Protein AF-A0A0K8QA21-F1 (afdb_monomer)

Foldseek 3Di:
DDDPVQLVQLLVVQVVVVDFAALVRSVVRTPDDSVVSVVSQVVCVVVPQWHADVHHIHGPPDDDDDPPVVVVVVVVVVVVVVVLVVCLVVDLAQSQLSVCVVVVNPPRDRPCDDCNNVDHPDD

Radius of gyration: 23.22 Å; Cα contacts (8 Å, |Δi|>4): 128; chains: 1; bounding box: 52×28×56 Å

Sequence (123 aa):
MPSEEKAAGVLTALAEAGSAVSTVALEARVDLRRTPLELLLKVLSVDGAVERVGGGWRSTGRPWTYDAERYTRIAEARVDEQDSMVVYQDTAGCRMEYITSVLDDETAHACGRCDNCAGRWFP

Solvent-accessible surface area (backbone atoms only — not comparable to full-atom values): 7182 Å² total; per-residue (Å²): 129,84,51,62,69,56,51,50,45,51,53,48,55,29,54,73,59,76,45,59,42,32,68,74,64,45,41,80,73,37,100,41,58,67,70,64,42,56,52,49,53,49,51,38,34,76,74,48,29,26,43,82,51,90,66,28,36,28,53,62,79,46,88,78,78,77,62,57,68,62,53,48,53,55,52,48,52,54,49,54,54,53,50,49,51,52,51,54,70,70,49,79,55,41,58,58,20,50,54,35,42,78,68,70,37,92,79,51,49,78,69,68,66,43,62,66,54,61,38,80,92,66,136

Mean predicted aligned error: 5.55 Å

Structure (mmCIF, N/CA/C/O backbone):
data_AF-A0A0K8QA21-F1
#
_entry.id   AF-A0A0K8QA21-F1
#
loop_
_atom_site.group_PDB
_atom_site.id
_atom_site.type_symbol
_atom_site.label_atom_id
_atom_site.label_alt_id
_atom_site.label_comp_id
_atom_site.label_asym_id
_atom_site.label_entity_id
_atom_site.label_seq_id
_atom_site.pdbx_PDB_ins_code
_atom_site.Cartn_x
_atom_site.Cartn_y
_atom_site.Cartn_z
_atom_site.occupancy
_atom_site.B_iso_or_equiv
_atom_site.auth_seq_id
_atom_site.auth_comp_id
_atom_site.auth_asym_id
_atom_site.auth_atom_id
_atom_site.pdbx_PDB_model_num
ATOM 1 N N . MET A 1 1 ? -2.053 -5.920 1.290 1.00 68.00 1 MET A N 1
ATOM 2 C CA . MET A 1 1 ? -2.916 -5.288 2.312 1.00 68.00 1 MET A CA 1
ATOM 3 C C . MET A 1 1 ? -3.678 -6.383 3.046 1.00 68.00 1 MET A C 1
ATOM 5 O O . MET A 1 1 ? -3.807 -7.455 2.462 1.00 68.00 1 MET A O 1
ATOM 9 N N . PRO A 1 2 ? -4.110 -6.188 4.305 1.00 78.56 2 PRO A N 1
ATOM 10 C CA . PRO A 1 2 ? -4.992 -7.140 4.984 1.00 78.56 2 PRO A CA 1
ATOM 11 C C . PRO A 1 2 ? -6.264 -7.366 4.154 1.00 78.56 2 PRO A C 1
ATOM 13 O O . PRO A 1 2 ? -6.745 -6.429 3.513 1.00 78.56 2 PRO A O 1
ATOM 16 N N . SER A 1 3 ? -6.777 -8.595 4.133 1.00 88.25 3 SER A N 1
ATOM 17 C CA . SER A 1 3 ? -8.058 -8.896 3.487 1.00 88.25 3 SER A CA 1
ATOM 18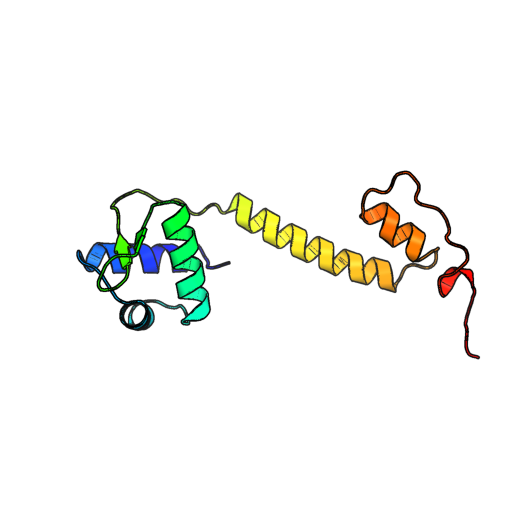 C C . SER A 1 3 ? -9.218 -8.263 4.256 1.00 88.25 3 SER A C 1
ATOM 20 O O . SER A 1 3 ? -9.083 -7.943 5.442 1.00 88.25 3 SER A O 1
ATOM 22 N N . GLU A 1 4 ? -10.364 -8.123 3.591 1.00 92.69 4 GLU A N 1
ATOM 23 C CA . GLU A 1 4 ? -11.613 -7.670 4.210 1.00 92.69 4 GLU A CA 1
ATOM 24 C C . GLU A 1 4 ? -11.961 -8.495 5.453 1.00 92.69 4 GLU A C 1
ATOM 26 O O . GLU A 1 4 ? -12.195 -7.933 6.519 1.00 92.69 4 GLU A O 1
ATOM 31 N N . GLU A 1 5 ? -11.871 -9.822 5.353 1.00 93.31 5 GLU A N 1
ATOM 32 C CA . GLU A 1 5 ? -12.109 -10.749 6.464 1.00 93.31 5 GLU A CA 1
ATOM 33 C C . GLU A 1 5 ? -11.218 -10.447 7.680 1.00 93.31 5 GLU A C 1
ATOM 35 O O . GLU A 1 5 ? -11.689 -10.394 8.816 1.00 93.31 5 GLU A O 1
ATOM 40 N N . LYS A 1 6 ? -9.926 -10.173 7.454 1.00 94.19 6 LYS A N 1
ATOM 41 C CA . LYS A 1 6 ? -8.986 -9.850 8.537 1.00 94.19 6 LYS A CA 1
ATOM 42 C C . LYS A 1 6 ? -9.292 -8.493 9.167 1.00 94.19 6 LYS A C 1
ATOM 44 O O . LYS A 1 6 ? -9.164 -8.348 10.382 1.00 94.19 6 LYS A O 1
ATOM 49 N N . ALA A 1 7 ? -9.708 -7.511 8.369 1.00 94.75 7 ALA A N 1
ATOM 50 C CA . ALA A 1 7 ? -10.144 -6.214 8.877 1.00 94.75 7 ALA A CA 1
ATOM 51 C C . ALA A 1 7 ? -11.434 -6.330 9.704 1.00 94.75 7 ALA A C 1
ATOM 53 O O . ALA A 1 7 ? -11.492 -5.813 10.822 1.00 94.75 7 ALA A O 1
ATOM 54 N N . ALA A 1 8 ? -12.418 -7.082 9.206 1.00 94.81 8 ALA A N 1
ATOM 55 C CA . ALA A 1 8 ? -13.663 -7.372 9.909 1.00 94.81 8 ALA A CA 1
ATOM 56 C C . ALA A 1 8 ? -13.414 -8.105 11.237 1.00 94.81 8 ALA A C 1
ATOM 58 O O . ALA A 1 8 ? -14.009 -7.746 12.253 1.00 94.81 8 ALA A O 1
ATOM 59 N N . GLY A 1 9 ? -12.486 -9.068 11.265 1.00 95.69 9 GLY A N 1
ATOM 60 C CA . GLY A 1 9 ? -12.093 -9.773 12.487 1.00 95.69 9 GLY A CA 1
ATOM 61 C C . GLY A 1 9 ? -11.520 -8.842 13.561 1.00 95.69 9 GLY A C 1
ATOM 62 O O . GLY A 1 9 ? -11.910 -8.925 14.724 1.00 95.69 9 GLY A O 1
ATOM 63 N N . VAL A 1 10 ? -10.650 -7.897 13.180 1.00 96.75 10 VAL A N 1
ATOM 64 C CA . VAL A 1 10 ? -10.103 -6.896 14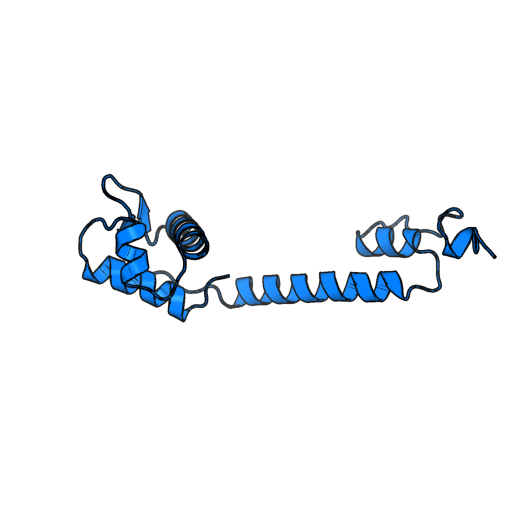.119 1.00 96.75 10 VAL A CA 1
ATOM 65 C C . VAL A 1 10 ? -11.189 -5.958 14.642 1.00 96.75 10 VAL A C 1
ATOM 67 O O . VAL A 1 10 ? -11.242 -5.701 15.845 1.00 96.75 10 VAL A O 1
ATOM 70 N N . LEU A 1 11 ? -12.059 -5.455 13.763 1.00 96.62 11 LEU A N 1
ATOM 71 C CA . LEU A 1 11 ? -13.156 -4.565 14.151 1.00 96.62 11 LEU A CA 1
ATOM 72 C C . LEU A 1 11 ? -14.150 -5.266 15.085 1.00 96.62 11 LEU A C 1
ATOM 74 O O . LEU A 1 11 ? -14.548 -4.681 16.091 1.00 96.62 11 LEU A O 1
ATOM 78 N N . THR A 1 12 ? -14.482 -6.527 14.801 1.00 96.00 12 THR A N 1
ATOM 79 C CA . THR A 1 12 ? -15.352 -7.361 15.644 1.00 96.00 12 THR A CA 1
ATOM 80 C C . THR A 1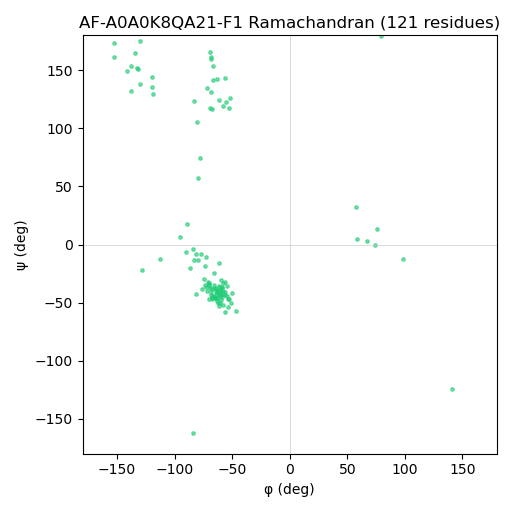 12 ? -14.728 -7.578 17.018 1.00 96.00 12 THR A C 1
ATOM 82 O O . THR A 1 12 ? -15.355 -7.263 1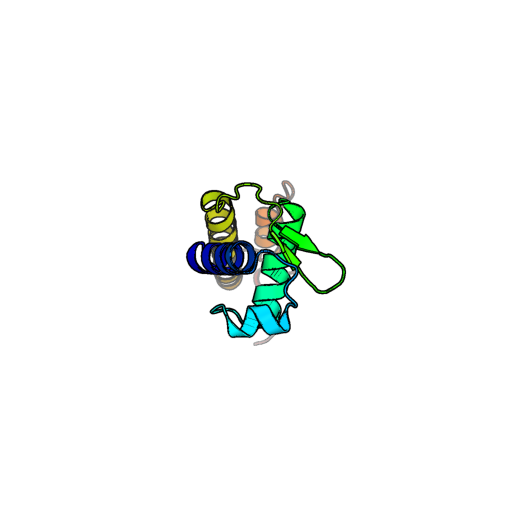8.025 1.00 96.00 12 THR A O 1
ATOM 85 N N . ALA A 1 13 ? -13.459 -7.996 17.079 1.00 96.56 13 ALA A N 1
ATOM 86 C CA . ALA A 1 13 ? -12.761 -8.217 18.347 1.00 96.56 13 ALA A CA 1
ATOM 87 C C . ALA A 1 13 ? -12.692 -6.947 19.218 1.00 96.56 13 ALA A C 1
ATOM 89 O O . ALA A 1 13 ? -12.798 -7.017 20.443 1.00 96.56 13 ALA A O 1
ATOM 90 N N . LEU A 1 14 ? -12.524 -5.773 18.599 1.00 96.94 14 LEU A N 1
ATOM 91 C CA . LEU A 1 14 ? -12.538 -4.487 19.299 1.00 96.94 14 LEU A CA 1
ATOM 92 C C . LEU A 1 14 ? -13.940 -4.065 19.751 1.00 96.94 14 LEU A C 1
ATOM 94 O O . LEU A 1 14 ? -14.070 -3.467 20.819 1.00 96.94 14 LEU A O 1
ATOM 98 N N . ALA A 1 15 ? -14.973 -4.350 18.958 1.00 94.44 15 ALA A N 1
ATOM 99 C CA . ALA A 1 15 ? -16.359 -4.067 19.316 1.00 94.44 15 ALA A CA 1
ATOM 100 C C . ALA A 1 15 ? -16.826 -4.942 20.491 1.00 94.44 15 ALA A C 1
ATOM 102 O O . ALA A 1 15 ? -17.389 -4.422 21.452 1.00 94.44 15 ALA A O 1
ATOM 103 N N . GLU A 1 16 ? -16.527 -6.244 20.458 1.00 94.56 16 GLU A N 1
ATOM 104 C CA . GLU A 1 16 ? -16.882 -7.204 21.514 1.00 94.56 16 GLU A CA 1
ATOM 105 C C . GLU A 1 16 ? -16.171 -6.922 2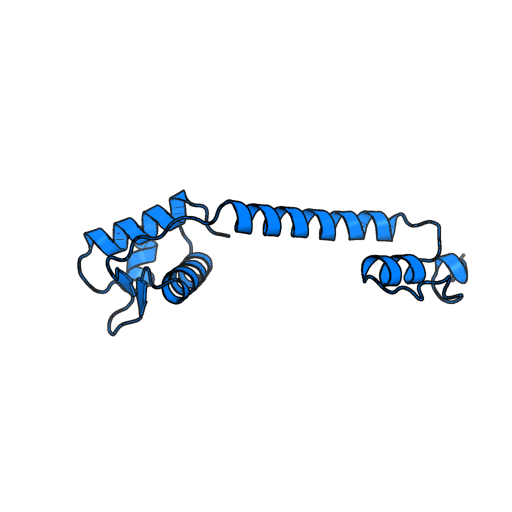2.840 1.00 94.56 16 GLU A C 1
ATOM 107 O O . GLU A 1 16 ? -16.747 -7.114 23.910 1.00 94.56 16 GLU A O 1
ATOM 112 N N . ALA A 1 17 ? -14.927 -6.437 22.796 1.00 94.62 17 ALA A N 1
ATOM 113 C CA . ALA A 1 17 ? -14.179 -6.113 24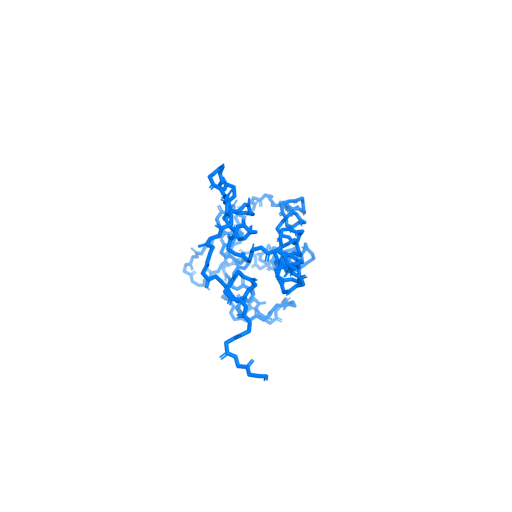.006 1.00 94.62 17 ALA A CA 1
ATOM 114 C C . ALA A 1 17 ? -14.782 -4.941 24.803 1.00 94.62 17 ALA A C 1
ATOM 116 O O . ALA A 1 17 ? -14.509 -4.822 26.002 1.00 94.62 17 ALA A O 1
ATOM 117 N N . GLY A 1 18 ? -15.533 -4.041 24.150 1.00 88.50 18 GLY A N 1
ATOM 118 C CA . GLY A 1 18 ? -16.185 -2.874 24.766 1.00 88.50 18 GLY A CA 1
ATOM 119 C C . GLY A 1 18 ? -15.247 -1.884 25.481 1.00 88.50 18 GLY A C 1
ATOM 120 O O . GLY A 1 18 ? -15.704 -0.942 26.123 1.00 88.50 18 GLY A O 1
ATOM 121 N N . SER A 1 19 ? -13.933 -2.097 25.407 1.00 93.00 19 SER A N 1
ATOM 122 C CA . SER A 1 19 ? -12.890 -1.387 26.146 1.00 93.00 19 SER A CA 1
ATOM 123 C C . SER A 1 19 ? -11.573 -1.412 25.362 1.00 93.00 19 SER A C 1
ATOM 125 O O . SER A 1 19 ? -11.476 -2.045 24.311 1.00 93.00 19 SER A O 1
ATOM 127 N N . ALA A 1 20 ? -10.555 -0.685 25.834 1.00 96.62 20 ALA A N 1
ATOM 128 C CA . ALA A 1 20 ? -9.266 -0.628 25.150 1.00 96.62 20 ALA A CA 1
ATOM 129 C C . ALA A 1 20 ? -8.522 -1.974 25.221 1.00 96.62 20 ALA A C 1
ATOM 131 O O . ALA A 1 20 ? -8.337 -2.533 26.301 1.00 96.62 20 ALA A O 1
ATOM 132 N N . VAL A 1 21 ? -8.032 -2.456 24.075 1.00 97.50 21 VAL A N 1
ATOM 133 C CA . VAL A 1 21 ? -7.297 -3.720 23.941 1.00 97.50 21 VAL A CA 1
ATOM 134 C C . VAL A 1 21 ? -5.889 -3.455 23.415 1.00 97.50 21 VAL A C 1
ATOM 136 O O . VAL A 1 21 ? -5.699 -2.774 22.405 1.00 97.50 21 VAL A O 1
ATOM 139 N N . SER A 1 22 ? -4.870 -3.995 24.084 1.00 97.00 22 SER A N 1
ATOM 140 C CA . SER A 1 22 ? -3.483 -3.867 23.626 1.00 97.00 22 SER A CA 1
ATOM 141 C C . SER A 1 22 ? -3.256 -4.615 22.308 1.00 97.00 22 SER A C 1
ATOM 143 O O . SER A 1 22 ? -3.924 -5.609 22.029 1.00 97.00 22 SER A O 1
ATOM 145 N N . THR A 1 23 ? -2.274 -4.183 21.506 1.00 96.00 23 THR A N 1
ATOM 146 C CA . THR A 1 23 ? -1.929 -4.880 20.251 1.00 96.00 23 THR A CA 1
ATOM 147 C C . THR A 1 23 ? -1.637 -6.366 20.498 1.00 96.00 23 THR A C 1
ATOM 149 O O . THR A 1 23 ? -2.189 -7.208 19.808 1.00 96.00 23 THR A O 1
ATOM 152 N N . VAL A 1 24 ? -0.864 -6.700 21.539 1.00 95.44 24 VAL A N 1
ATOM 153 C CA . VAL A 1 24 ? -0.531 -8.095 21.898 1.00 95.44 24 VAL A CA 1
ATOM 154 C C . VAL A 1 24 ? -1.782 -8.910 22.232 1.00 95.44 24 VAL A C 1
ATOM 156 O O . VAL A 1 24 ? -1.904 -10.067 21.848 1.00 95.44 24 VAL A O 1
ATOM 159 N N . ALA A 1 25 ? -2.736 -8.309 22.942 1.00 95.50 25 ALA A N 1
ATOM 160 C CA . ALA A 1 25 ? -3.982 -8.978 23.277 1.00 95.50 25 ALA A CA 1
ATOM 161 C C . ALA A 1 25 ? -4.884 -9.154 22.039 1.00 95.50 25 ALA A C 1
ATOM 163 O O . ALA A 1 25 ? -5.605 -10.147 21.954 1.00 95.50 25 ALA A O 1
ATOM 164 N N . LEU A 1 26 ? -4.841 -8.230 21.074 1.00 96.12 26 LEU A N 1
ATOM 165 C CA . LEU A 1 26 ? -5.518 -8.394 19.785 1.00 96.12 26 LEU A CA 1
ATOM 166 C C . LEU A 1 26 ? -4.880 -9.499 18.941 1.00 96.12 26 LEU A C 1
ATOM 168 O O . LEU A 1 26 ? -5.622 -10.288 18.372 1.00 96.12 26 LEU A O 1
ATOM 172 N N . GLU A 1 27 ? -3.548 -9.616 18.909 1.00 95.25 27 GLU A N 1
ATOM 173 C CA . GLU A 1 27 ? -2.833 -10.679 18.171 1.00 95.25 27 GLU A CA 1
ATOM 174 C C . GLU A 1 27 ? -3.312 -12.083 18.558 1.00 95.25 27 GLU A C 1
ATOM 176 O O . GLU A 1 27 ? -3.425 -12.952 17.704 1.00 95.25 27 GLU A O 1
ATOM 181 N N . ALA A 1 28 ? -3.650 -12.302 19.831 1.00 94.06 28 ALA A N 1
ATOM 182 C CA . ALA A 1 28 ? -4.168 -13.585 20.307 1.00 94.06 28 ALA A CA 1
ATOM 183 C C . ALA A 1 28 ? -5.614 -13.889 19.859 1.00 94.06 28 ALA A C 1
ATOM 185 O O . ALA A 1 28 ? -6.096 -14.998 20.078 1.00 94.06 28 ALA A O 1
ATOM 186 N N . ARG A 1 29 ? -6.325 -12.909 19.289 1.00 94.56 29 ARG A N 1
ATOM 187 C CA . ARG A 1 29 ? -7.750 -12.991 18.926 1.00 94.56 29 ARG A CA 1
ATOM 188 C C . ARG A 1 29 ? -8.004 -12.961 17.421 1.00 94.56 29 ARG A C 1
ATOM 190 O O . ARG A 1 29 ? -9.128 -13.217 17.006 1.00 94.56 29 ARG A O 1
ATOM 197 N N . VAL A 1 30 ? -7.005 -12.618 16.611 1.00 96.12 30 VAL A N 1
ATOM 198 C CA . VAL A 1 30 ? -7.172 -12.405 15.167 1.00 96.12 30 VAL A CA 1
ATOM 199 C C . VAL A 1 30 ? -6.094 -13.133 14.374 1.00 96.12 30 VAL A C 1
ATOM 201 O O . VAL A 1 30 ? -4.970 -13.293 14.840 1.00 96.12 30 VAL A O 1
ATOM 204 N N . ASP A 1 31 ? -6.402 -13.513 13.133 1.00 94.19 31 ASP A N 1
ATOM 205 C CA . ASP A 1 31 ? -5.442 -14.154 12.224 1.00 94.19 31 ASP A CA 1
ATOM 206 C C . ASP A 1 31 ? -4.492 -13.132 11.555 1.00 94.19 31 ASP A C 1
ATOM 208 O O . ASP A 1 31 ? -4.417 -12.978 10.328 1.00 94.19 31 ASP A O 1
ATOM 212 N N . LEU A 1 32 ? -3.769 -12.363 12.373 1.00 95.06 32 LEU A N 1
ATOM 213 C CA . LEU A 1 32 ? -2.754 -11.413 11.923 1.00 95.06 32 LEU A CA 1
ATOM 214 C C . LEU A 1 32 ? -1.522 -11.466 12.821 1.00 95.06 32 LEU A C 1
ATOM 216 O O . LEU A 1 32 ? -1.598 -11.355 14.040 1.00 95.06 32 LEU A O 1
ATOM 220 N N . ARG A 1 33 ? -0.351 -11.534 12.184 1.00 93.50 33 ARG A N 1
ATOM 221 C CA . ARG A 1 33 ? 0.926 -11.298 12.866 1.00 93.50 33 ARG A CA 1
ATOM 222 C C . ARG A 1 33 ? 1.041 -9.824 13.272 1.00 93.50 33 ARG A C 1
ATOM 224 O O . ARG A 1 33 ? 0.421 -8.955 12.657 1.00 93.50 33 ARG A O 1
ATOM 231 N N . ARG A 1 34 ? 1.920 -9.546 14.238 1.00 93.19 34 ARG A N 1
ATOM 232 C CA . ARG A 1 34 ? 2.134 -8.216 14.828 1.00 93.19 34 ARG A CA 1
ATOM 233 C C . ARG A 1 34 ? 2.259 -7.075 13.820 1.00 93.19 34 ARG A C 1
ATOM 235 O O . ARG A 1 34 ? 1.481 -6.131 13.865 1.00 93.19 34 ARG A O 1
ATOM 242 N N . THR A 1 35 ? 3.206 -7.159 12.886 1.00 94.81 35 THR A N 1
ATOM 243 C CA . THR A 1 35 ? 3.456 -6.063 11.933 1.00 94.81 35 THR A CA 1
ATOM 244 C C . THR A 1 35 ? 2.254 -5.789 11.012 1.00 94.81 35 THR A C 1
ATOM 246 O O . THR A 1 35 ? 1.836 -4.633 10.933 1.00 94.81 35 THR A O 1
ATOM 249 N N . PRO A 1 36 ? 1.633 -6.796 10.357 1.00 94.25 36 PRO A N 1
ATOM 250 C CA . PRO A 1 36 ? 0.376 -6.599 9.629 1.00 94.25 36 PRO A CA 1
ATOM 251 C C . PRO A 1 36 ? -0.764 -6.018 10.472 1.00 94.25 36 PRO A C 1
ATOM 253 O O . PRO A 1 36 ? -1.489 -5.151 9.986 1.00 94.25 36 PRO A O 1
ATOM 256 N N . LEU A 1 37 ? -0.917 -6.464 11.723 1.00 96.62 37 LEU A N 1
ATOM 257 C CA . LEU A 1 37 ? -1.939 -5.948 12.631 1.00 96.62 37 LEU A CA 1
ATOM 258 C C . LEU A 1 37 ? -1.701 -4.471 12.968 1.00 96.62 37 LEU A C 1
ATOM 260 O O . LEU A 1 37 ? -2.624 -3.667 12.902 1.00 96.62 37 LEU A O 1
ATOM 264 N N . GLU A 1 38 ? -0.467 -4.091 13.295 1.00 95.69 38 GLU A N 1
ATOM 265 C CA . GLU A 1 38 ? -0.114 -2.698 13.584 1.00 95.69 38 GLU A CA 1
ATOM 266 C C . GLU A 1 38 ? -0.347 -1.783 12.376 1.00 95.69 38 GLU A C 1
ATOM 268 O O . GLU A 1 38 ? -0.824 -0.661 12.544 1.00 95.69 38 GLU A O 1
ATOM 273 N N . LEU A 1 39 ? -0.042 -2.252 11.162 1.00 94.75 39 LEU A N 1
ATOM 274 C CA . LEU A 1 39 ? -0.341 -1.518 9.930 1.00 94.75 39 LEU A CA 1
ATOM 275 C C . LEU A 1 39 ? -1.849 -1.356 9.722 1.00 94.75 39 LEU A C 1
ATOM 277 O O . LEU A 1 39 ? -2.303 -0.247 9.450 1.00 94.75 39 LEU A O 1
ATOM 281 N N . LEU A 1 40 ? -2.624 -2.428 9.898 1.00 95.44 40 LEU A N 1
ATOM 282 C CA . LEU A 1 40 ? -4.080 -2.378 9.785 1.00 95.44 40 LEU A CA 1
ATOM 283 C C . LEU A 1 40 ? -4.692 -1.403 10.796 1.00 95.44 40 LEU A C 1
ATOM 285 O O . LEU A 1 40 ? -5.493 -0.557 10.418 1.00 95.44 40 LEU A O 1
ATOM 289 N N . LEU A 1 41 ? -4.287 -1.474 12.065 1.00 96.88 41 LEU A N 1
ATOM 290 C CA . LEU A 1 41 ? -4.793 -0.592 13.119 1.00 96.88 41 LEU A CA 1
ATOM 291 C C . LEU A 1 41 ? -4.477 0.881 12.837 1.00 96.88 41 LEU A C 1
ATOM 293 O O . LEU A 1 41 ? -5.304 1.744 13.114 1.00 96.88 41 LEU A O 1
ATOM 297 N N . LYS A 1 42 ? -3.318 1.179 12.236 1.00 95.81 42 LYS A N 1
ATOM 298 C CA . LYS A 1 42 ? -3.000 2.538 11.772 1.00 95.81 42 LYS A CA 1
ATOM 299 C C . LYS A 1 42 ? -3.950 2.997 10.668 1.00 95.81 42 LYS A C 1
ATOM 301 O O . LYS A 1 42 ? -4.444 4.112 10.758 1.00 95.81 42 LYS A O 1
ATOM 306 N N . VAL A 1 43 ? -4.227 2.156 9.670 1.00 94.00 43 VAL A N 1
ATOM 307 C CA . VAL A 1 43 ? -5.174 2.479 8.585 1.00 94.00 43 VAL A CA 1
ATOM 308 C C . VAL A 1 43 ? -6.570 2.725 9.149 1.00 94.00 43 VAL A C 1
ATOM 310 O O . VAL A 1 43 ? -7.117 3.805 8.966 1.00 94.00 43 VAL A O 1
ATOM 313 N N . LEU A 1 44 ? -7.090 1.780 9.938 1.00 95.75 44 LEU A N 1
ATOM 314 C CA . LEU A 1 44 ? -8.390 1.910 10.600 1.00 95.75 44 LEU A CA 1
ATOM 315 C C . LEU A 1 44 ? -8.466 3.163 11.482 1.00 95.75 44 LEU A C 1
ATOM 317 O O . LEU A 1 44 ? -9.536 3.745 11.636 1.00 95.75 44 LEU A O 1
ATOM 321 N N . SER A 1 45 ? -7.344 3.581 12.071 1.00 96.88 45 SER A N 1
ATOM 322 C CA . SER A 1 45 ? -7.278 4.791 12.886 1.00 96.88 45 SER A CA 1
ATOM 323 C C . SER A 1 45 ? -7.268 6.072 12.069 1.00 96.88 45 SER A C 1
ATOM 325 O O . SER A 1 45 ? -7.900 7.038 12.487 1.00 96.88 45 SER A O 1
ATOM 327 N N . VAL A 1 46 ? -6.583 6.090 10.924 1.00 95.56 46 VAL A N 1
ATOM 328 C CA . VAL A 1 46 ? -6.640 7.206 9.967 1.00 95.56 46 VAL A CA 1
ATOM 329 C C . VAL A 1 46 ? -8.061 7.358 9.423 1.00 95.56 46 VAL A C 1
ATOM 331 O O . VAL A 1 46 ? -8.565 8.475 9.347 1.00 95.56 46 VAL A O 1
ATOM 334 N N . ASP A 1 47 ? -8.736 6.241 9.155 1.00 93.56 47 ASP A N 1
ATOM 335 C CA . ASP A 1 47 ? -10.132 6.214 8.704 1.00 93.56 47 ASP A CA 1
ATOM 336 C C . ASP A 1 47 ? -11.135 6.472 9.853 1.00 93.56 47 ASP A C 1
ATOM 338 O O . ASP A 1 47 ? -12.335 6.639 9.634 1.00 93.56 47 ASP A O 1
ATOM 342 N N . GLY A 1 48 ? -10.656 6.524 11.101 1.00 96.19 48 GLY A N 1
ATOM 343 C CA . GLY A 1 48 ? -11.445 6.842 12.291 1.00 96.19 48 GLY A CA 1
ATOM 344 C C . GLY A 1 48 ? -12.360 5.723 12.800 1.00 96.19 48 GLY A C 1
ATOM 345 O O . GLY A 1 48 ? -13.227 5.999 13.628 1.00 96.19 48 GLY A O 1
ATOM 346 N N . ALA A 1 49 ? -12.190 4.485 12.332 1.00 97.00 49 ALA A N 1
ATOM 347 C CA . ALA A 1 49 ? -12.925 3.300 12.792 1.00 97.00 49 ALA A CA 1
ATOM 348 C C . ALA A 1 49 ? -12.454 2.812 14.173 1.00 97.00 49 ALA A C 1
ATOM 350 O O . ALA A 1 49 ? -13.215 2.252 14.964 1.00 97.00 49 ALA A O 1
ATOM 351 N N . VAL A 1 50 ? -11.177 3.045 14.473 1.00 97.75 50 VAL A N 1
ATOM 352 C CA . VAL A 1 50 ? -10.554 2.749 15.766 1.00 97.75 50 VAL A CA 1
ATOM 353 C C . VAL A 1 50 ? -9.720 3.942 16.209 1.00 97.75 50 VAL A C 1
ATOM 355 O O . VAL A 1 50 ? -9.390 4.817 15.414 1.00 97.75 50 VAL A O 1
ATOM 358 N N . GLU A 1 51 ? -9.333 3.978 17.473 1.00 97.69 51 GLU A N 1
ATOM 359 C CA . GLU A 1 51 ? -8.405 4.990 17.970 1.00 97.69 51 GLU A CA 1
ATOM 360 C C . GLU A 1 51 ? -7.430 4.400 18.987 1.00 97.69 51 GLU A C 1
ATOM 362 O O . GLU A 1 51 ? -7.739 3.444 19.708 1.00 97.69 51 GLU A O 1
ATOM 367 N N . ARG A 1 52 ? -6.226 4.975 19.030 1.00 97.50 52 ARG A N 1
ATOM 368 C CA . ARG A 1 52 ? -5.193 4.638 20.010 1.00 97.50 52 ARG A CA 1
ATOM 369 C C . ARG A 1 52 ? -5.462 5.418 21.295 1.00 97.50 52 ARG A C 1
ATOM 371 O O . ARG A 1 52 ? -5.464 6.644 21.285 1.00 97.50 52 ARG A O 1
ATOM 378 N N . VAL A 1 53 ? -5.606 4.713 22.410 1.00 96.44 53 VAL A N 1
ATOM 379 C CA . VAL A 1 53 ? -5.816 5.293 23.744 1.00 96.44 53 VAL A CA 1
ATOM 380 C C . VAL A 1 53 ? -4.840 4.703 24.761 1.00 96.44 53 VAL A C 1
ATOM 382 O O . VAL A 1 53 ? -4.087 3.769 24.468 1.00 96.44 53 VAL A O 1
ATOM 385 N N . GLY A 1 54 ? -4.858 5.228 25.990 1.00 93.19 54 GLY A N 1
ATOM 386 C CA . GLY A 1 54 ? -4.202 4.572 27.119 1.00 93.19 54 GLY A CA 1
ATOM 387 C C . GLY A 1 54 ? -4.716 3.136 27.267 1.00 93.19 54 GLY A C 1
ATOM 388 O O . GLY A 1 54 ? -5.919 2.920 27.374 1.00 93.19 54 GLY A O 1
ATOM 389 N N . GLY A 1 55 ? -3.811 2.156 27.221 1.00 90.00 55 GLY A N 1
ATOM 390 C CA . GLY A 1 55 ? -4.149 0.727 27.283 1.00 90.00 55 GLY A CA 1
ATOM 391 C C . GLY A 1 55 ? -4.222 0.002 25.931 1.00 90.00 55 GLY A C 1
ATOM 392 O O . GLY A 1 55 ? -4.181 -1.226 25.919 1.00 90.00 55 GLY A O 1
ATOM 393 N N . GLY A 1 56 ? -4.233 0.712 24.794 1.00 96.38 56 GLY A N 1
ATOM 394 C CA . GLY A 1 56 ? -4.172 0.085 23.469 1.00 96.38 56 GLY A CA 1
ATOM 395 C C . GLY A 1 56 ? -5.054 0.754 22.422 1.00 96.38 56 GLY A C 1
ATOM 396 O O . GLY A 1 56 ? -4.904 1.942 22.147 1.00 96.38 56 GLY A O 1
ATOM 397 N N . TRP A 1 57 ? -5.935 -0.028 21.810 1.00 98.25 57 TRP A N 1
ATOM 398 C CA . TRP A 1 57 ? -6.850 0.387 20.751 1.00 98.25 57 TRP A CA 1
ATOM 399 C C . TRP A 1 57 ? -8.291 0.166 21.185 1.00 98.25 57 TRP A C 1
ATOM 401 O O . TRP A 1 57 ? -8.582 -0.824 21.851 1.00 98.25 57 TRP A O 1
ATOM 411 N N . ARG A 1 58 ? -9.195 1.057 20.790 1.00 97.69 58 ARG A N 1
ATOM 412 C CA . ARG A 1 58 ? -10.639 0.877 20.984 1.00 97.69 58 ARG A CA 1
ATOM 413 C C . ARG A 1 58 ? -11.397 1.160 19.694 1.00 97.69 58 ARG A C 1
ATOM 415 O O . ARG A 1 58 ? -10.939 1.967 18.885 1.00 97.69 58 ARG A O 1
ATOM 422 N N . SER A 1 59 ? -12.548 0.513 19.523 1.00 97.00 59 SER A N 1
ATOM 423 C CA . SER A 1 59 ? -13.508 0.886 18.479 1.00 97.00 59 SER A CA 1
ATOM 424 C C . SER A 1 59 ? -14.092 2.268 18.777 1.00 97.00 59 SER A C 1
ATOM 426 O O . SER A 1 59 ? -14.354 2.594 19.936 1.00 97.00 59 SER A O 1
ATOM 428 N N . THR A 1 60 ? -14.306 3.073 17.738 1.00 95.94 60 THR A N 1
ATOM 429 C CA . THR A 1 60 ? -15.009 4.364 17.846 1.00 95.94 60 THR A CA 1
ATOM 430 C C . THR A 1 60 ? -16.518 4.220 17.627 1.00 95.94 60 THR A C 1
ATOM 432 O O . THR A 1 60 ? -17.256 5.196 17.751 1.00 95.94 60 THR A O 1
ATOM 435 N N . GLY A 1 61 ? -16.984 3.022 17.251 1.00 92.62 61 GLY A N 1
ATOM 436 C CA . GLY A 1 61 ? -18.362 2.765 16.827 1.00 92.62 61 GLY A CA 1
ATOM 437 C C . GLY A 1 61 ? -18.697 3.297 15.430 1.00 92.62 61 GLY A C 1
ATOM 438 O O . GLY A 1 61 ? -19.821 3.117 14.965 1.00 92.62 61 GLY A O 1
ATOM 439 N N . ARG A 1 62 ? -17.747 3.942 14.740 1.00 93.94 62 ARG A N 1
ATOM 440 C CA . 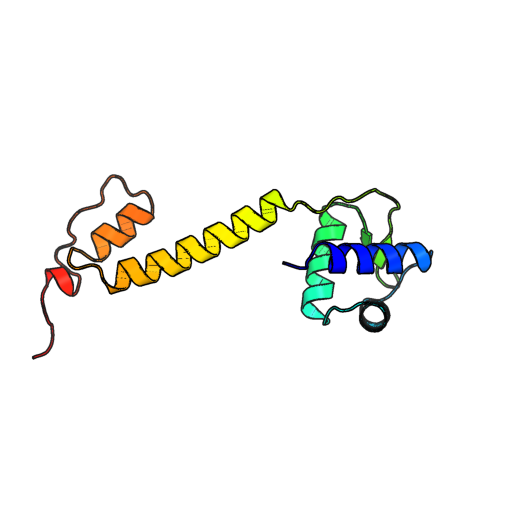ARG A 1 62 ? -17.952 4.392 13.363 1.00 93.94 62 ARG A CA 1
ATOM 441 C C . ARG A 1 62 ? -17.958 3.195 12.409 1.00 93.94 62 ARG A C 1
ATOM 443 O O . ARG A 1 62 ? -17.066 2.350 12.510 1.00 93.94 62 ARG A O 1
ATOM 450 N N . PRO A 1 63 ? -18.915 3.126 11.468 1.00 90.50 63 PRO A N 1
ATOM 451 C CA . PRO A 1 63 ? -18.883 2.105 10.436 1.00 90.50 63 PRO A CA 1
ATOM 452 C C . PRO A 1 63 ? -17.642 2.296 9.561 1.00 90.50 63 PRO A C 1
ATOM 454 O O . PRO A 1 63 ? -17.252 3.422 9.250 1.00 90.50 63 PRO A O 1
ATOM 457 N N . TRP A 1 64 ? -17.045 1.185 9.147 1.00 94.19 64 TRP A N 1
ATOM 458 C CA . TRP A 1 64 ? -15.921 1.155 8.222 1.00 94.19 64 TRP A CA 1
ATOM 459 C C . TRP A 1 64 ? -16.224 0.155 7.119 1.00 94.19 64 TRP A C 1
ATOM 461 O O . TRP A 1 64 ? -16.767 -0.915 7.387 1.00 94.19 64 TRP A O 1
ATOM 471 N N . THR A 1 65 ? -15.905 0.520 5.883 1.00 91.50 65 THR A N 1
ATOM 472 C CA . THR A 1 65 ? -16.129 -0.324 4.707 1.00 91.50 65 THR A CA 1
ATOM 473 C C . THR A 1 65 ? -14.793 -0.597 4.046 1.00 91.50 65 THR A C 1
ATOM 475 O O . THR A 1 65 ? -13.974 0.310 3.897 1.00 91.50 65 THR A O 1
ATOM 478 N N . TYR A 1 66 ? -14.571 -1.849 3.661 1.00 90.56 66 TYR A N 1
ATOM 479 C CA . TYR A 1 66 ? -13.364 -2.240 2.956 1.00 90.56 66 TYR A CA 1
ATOM 480 C C . TYR A 1 66 ? -13.362 -1.640 1.547 1.00 90.56 66 TYR A C 1
ATOM 482 O O . TYR A 1 66 ? -14.218 -1.956 0.723 1.00 90.56 66 TYR A O 1
ATOM 490 N N . ASP A 1 67 ? -12.389 -0.776 1.263 1.00 90.25 67 ASP A N 1
ATOM 491 C CA . ASP A 1 67 ? -12.201 -0.181 -0.062 1.00 90.25 67 ASP A CA 1
ATOM 492 C C . ASP A 1 67 ? -11.519 -1.185 -1.008 1.00 90.25 67 ASP A C 1
ATOM 494 O O . ASP A 1 67 ? -10.315 -1.121 -1.280 1.00 90.25 67 ASP A O 1
ATOM 498 N N . ALA A 1 68 ? -12.300 -2.172 -1.456 1.00 88.88 68 ALA A N 1
ATOM 499 C CA . ALA A 1 68 ? -11.832 -3.234 -2.341 1.00 88.88 68 ALA A CA 1
ATOM 500 C C . ALA A 1 68 ? -11.252 -2.669 -3.643 1.00 88.88 68 ALA A C 1
ATOM 502 O O . ALA A 1 68 ? -10.189 -3.101 -4.078 1.00 88.88 68 ALA A O 1
ATOM 503 N N . GLU A 1 69 ? -11.911 -1.669 -4.232 1.00 90.25 69 GLU A N 1
ATOM 504 C CA . GLU A 1 69 ? -11.499 -1.064 -5.498 1.00 90.25 69 GLU A CA 1
ATOM 505 C C . GLU A 1 69 ? -10.117 -0.410 -5.392 1.00 90.25 69 GLU A C 1
ATOM 507 O O . GLU A 1 69 ? -9.252 -0.629 -6.243 1.00 90.25 69 GLU A O 1
ATOM 512 N N . ARG A 1 70 ? -9.859 0.360 -4.329 1.00 89.31 70 ARG A N 1
ATOM 513 C CA . ARG A 1 70 ? -8.535 0.949 -4.099 1.00 89.31 70 ARG A CA 1
ATOM 514 C C . ARG A 1 70 ? -7.460 -0.116 -3.934 1.00 89.31 70 ARG A C 1
ATOM 516 O O . ARG A 1 70 ? -6.364 0.049 -4.469 1.00 89.31 70 ARG A O 1
ATOM 523 N N . TYR A 1 71 ? -7.729 -1.183 -3.186 1.00 86.81 71 TYR A N 1
ATOM 524 C CA . TYR A 1 71 ? -6.732 -2.233 -2.979 1.00 86.81 71 TYR A CA 1
ATOM 525 C C . TYR A 1 71 ? -6.471 -3.063 -4.229 1.00 86.81 71 TYR A C 1
ATOM 527 O O . TYR A 1 71 ? -5.311 -3.403 -4.467 1.00 86.81 71 TYR A O 1
ATOM 535 N N . THR A 1 72 ? -7.498 -3.322 -5.038 1.00 90.06 72 THR A N 1
ATOM 536 C CA . THR A 1 72 ? -7.353 -3.953 -6.352 1.00 90.06 72 THR A CA 1
ATOM 537 C C . THR A 1 72 ? -6.471 -3.104 -7.259 1.00 90.06 72 THR A C 1
ATOM 539 O O . THR A 1 72 ? -5.456 -3.611 -7.720 1.00 90.06 72 THR A O 1
ATOM 542 N N . ARG A 1 73 ? -6.730 -1.794 -7.387 1.00 92.94 73 ARG A N 1
ATOM 543 C CA . ARG A 1 73 ? -5.881 -0.895 -8.195 1.00 92.94 73 ARG A CA 1
ATOM 544 C C . ARG A 1 73 ? -4.422 -0.855 -7.735 1.00 92.94 73 ARG A C 1
ATOM 546 O O . ARG A 1 73 ? -3.513 -0.791 -8.553 1.00 92.94 73 ARG A O 1
ATOM 553 N N . ILE A 1 74 ? -4.166 -0.912 -6.424 1.00 91.62 74 ILE A N 1
ATOM 554 C CA . ILE A 1 74 ? -2.792 -0.999 -5.892 1.00 91.62 74 ILE A CA 1
ATOM 555 C C . ILE A 1 74 ? -2.144 -2.345 -6.247 1.00 91.62 74 ILE A C 1
ATOM 557 O O . ILE A 1 74 ? -0.940 -2.400 -6.488 1.00 91.62 74 ILE A O 1
ATOM 561 N N . ALA A 1 75 ? -2.906 -3.440 -6.211 1.00 90.88 75 ALA A N 1
ATOM 562 C CA . ALA A 1 75 ? -2.402 -4.758 -6.574 1.00 90.88 75 ALA A CA 1
ATOM 563 C C . ALA A 1 75 ? -2.094 -4.845 -8.075 1.00 90.88 75 ALA A C 1
ATOM 565 O O . ALA A 1 75 ? -1.024 -5.334 -8.421 1.00 90.88 75 ALA A O 1
ATOM 566 N N . GLU A 1 76 ? -2.975 -4.313 -8.923 1.00 95.38 76 GLU A N 1
ATOM 567 C CA . GLU A 1 76 ? -2.783 -4.188 -10.373 1.00 95.38 76 GLU A CA 1
ATOM 568 C C . GLU A 1 76 ? -1.526 -3.371 -10.685 1.00 95.38 76 GLU A C 1
ATOM 570 O O . GLU A 1 76 ? -0.614 -3.895 -11.310 1.00 95.38 76 GLU A O 1
ATOM 575 N N . ALA A 1 77 ? -1.378 -2.174 -10.105 1.00 95.19 77 ALA A N 1
ATOM 576 C CA . ALA A 1 77 ? -0.191 -1.341 -10.317 1.00 95.19 77 ALA A CA 1
ATOM 577 C C . ALA A 1 77 ? 1.129 -2.037 -9.927 1.00 95.19 77 ALA A C 1
ATOM 579 O O . ALA A 1 77 ? 2.163 -1.818 -10.552 1.00 95.19 77 ALA A O 1
ATOM 580 N N . ARG A 1 78 ? 1.117 -2.901 -8.901 1.00 95.94 78 ARG A N 1
ATOM 581 C CA . ARG A 1 78 ? 2.297 -3.705 -8.531 1.00 95.94 78 ARG A CA 1
ATOM 582 C C . ARG A 1 78 ? 2.616 -4.783 -9.556 1.00 95.94 78 ARG A C 1
ATOM 584 O O . ARG A 1 78 ? 3.780 -5.154 -9.676 1.00 95.94 78 ARG A O 1
ATOM 591 N N . VAL A 1 79 ? 1.601 -5.362 -10.193 1.00 96.50 79 VAL A N 1
ATOM 592 C CA . VAL A 1 79 ? 1.792 -6.334 -11.276 1.00 96.50 79 VAL A CA 1
ATOM 593 C C . VAL A 1 79 ? 2.333 -5.606 -12.500 1.00 96.50 79 VAL A C 1
ATOM 595 O O . VAL A 1 79 ? 3.370 -6.014 -13.006 1.00 96.50 79 VAL A O 1
ATOM 598 N N . ASP A 1 80 ? 1.744 -4.468 -12.866 1.00 95.88 80 ASP A N 1
ATOM 599 C CA . ASP A 1 80 ? 2.207 -3.639 -13.984 1.00 95.88 80 ASP A CA 1
ATOM 600 C C . ASP A 1 80 ? 3.672 -3.195 -13.805 1.00 95.88 80 ASP A C 1
ATOM 602 O O . ASP A 1 80 ? 4.465 -3.226 -14.748 1.00 95.88 80 ASP A O 1
ATOM 606 N N . GLU A 1 81 ? 4.074 -2.834 -12.580 1.00 95.12 81 GLU A N 1
ATOM 607 C CA . GLU A 1 81 ? 5.467 -2.507 -12.246 1.00 95.12 81 GLU A CA 1
ATOM 608 C C . GLU A 1 81 ? 6.402 -3.718 -12.422 1.00 95.12 81 GLU A C 1
ATOM 610 O O . GLU A 1 81 ? 7.500 -3.583 -12.961 1.00 95.12 81 GLU A O 1
ATOM 615 N N . GLN A 1 82 ? 5.973 -4.917 -12.014 1.00 96.81 82 GLN A N 1
ATOM 616 C CA . GLN A 1 82 ? 6.750 -6.149 -12.204 1.00 96.81 82 GLN A CA 1
ATOM 617 C C . GLN A 1 82 ? 6.878 -6.516 -13.685 1.00 96.81 82 GLN A C 1
ATOM 619 O O . GLN A 1 82 ? 7.977 -6.831 -14.145 1.00 96.81 82 GLN A O 1
ATOM 624 N N . ASP A 1 83 ? 5.787 -6.425 -14.440 1.00 97.12 83 ASP A N 1
ATOM 625 C CA . ASP A 1 83 ? 5.771 -6.697 -15.876 1.00 97.12 83 ASP A CA 1
ATOM 626 C C . ASP A 1 83 ? 6.652 -5.692 -16.629 1.00 97.12 83 ASP A C 1
ATOM 628 O O . ASP A 1 83 ? 7.416 -6.072 -17.519 1.00 97.12 83 ASP A O 1
ATOM 632 N N . SER A 1 84 ? 6.667 -4.427 -16.197 1.00 96.12 84 SER A N 1
ATOM 633 C CA . SER A 1 84 ? 7.557 -3.394 -16.739 1.00 96.12 84 SER A CA 1
ATOM 634 C C . SER A 1 84 ? 9.041 -3.742 -16.580 1.00 96.12 84 SER A C 1
ATOM 636 O O . SER A 1 84 ? 9.848 -3.366 -17.434 1.00 96.12 84 SER A O 1
ATOM 638 N N . MET A 1 85 ? 9.420 -4.489 -15.535 1.00 96.44 85 MET A N 1
ATOM 639 C CA . MET A 1 85 ? 10.792 -4.979 -15.350 1.00 96.44 85 MET A CA 1
ATOM 640 C C . MET A 1 85 ? 11.143 -6.120 -16.311 1.00 96.44 85 MET A C 1
ATOM 642 O O . MET A 1 85 ? 12.281 -6.194 -16.779 1.00 96.44 85 MET A O 1
ATOM 646 N N . VAL A 1 86 ? 10.180 -6.988 -16.637 1.00 97.50 86 VAL A N 1
ATOM 647 C CA . VAL A 1 86 ? 10.356 -8.041 -17.652 1.00 97.50 86 VAL A CA 1
ATOM 648 C C . VAL A 1 86 ? 10.507 -7.408 -19.033 1.00 97.50 86 VAL A C 1
ATOM 650 O O . VAL A 1 86 ? 11.466 -7.702 -19.745 1.00 97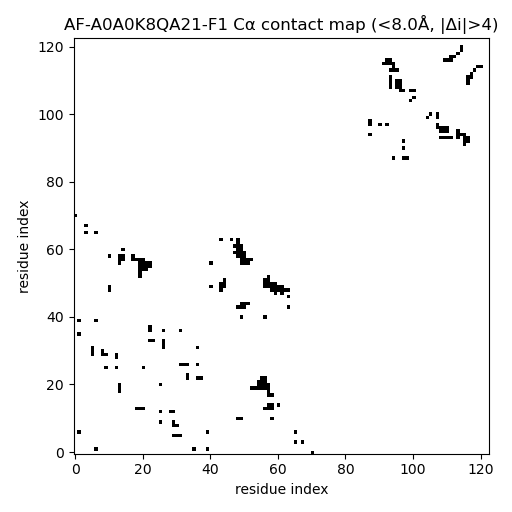.50 86 VAL A O 1
ATOM 653 N N . VAL A 1 87 ? 9.634 -6.458 -19.377 1.00 96.81 87 VAL A N 1
ATOM 654 C CA . VAL A 1 87 ? 9.731 -5.702 -20.633 1.00 96.81 87 VAL A CA 1
ATOM 655 C C . VAL A 1 87 ? 11.057 -4.949 -20.708 1.00 96.81 87 VAL A C 1
ATOM 657 O O . VAL A 1 87 ? 11.733 -5.009 -21.736 1.00 96.81 87 VAL A O 1
ATOM 660 N N . TYR A 1 88 ? 11.485 -4.299 -19.617 1.00 96.50 88 TYR A N 1
ATOM 661 C CA . TYR A 1 88 ? 12.810 -3.687 -19.543 1.00 96.50 88 TYR A CA 1
ATOM 662 C C . TYR A 1 88 ? 13.890 -4.706 -19.895 1.00 96.50 88 TYR A C 1
ATOM 664 O O . TYR A 1 88 ? 14.679 -4.449 -20.800 1.00 96.50 88 TYR A O 1
ATOM 672 N N . GLN A 1 89 ? 13.925 -5.862 -19.225 1.00 95.44 89 GLN A N 1
ATOM 673 C CA . GLN A 1 89 ? 14.927 -6.905 -19.448 1.00 95.44 89 GLN A CA 1
ATOM 674 C C . GLN A 1 89 ? 15.000 -7.325 -20.923 1.00 95.44 89 GLN A C 1
ATOM 676 O O . GLN A 1 89 ? 16.099 -7.342 -21.488 1.00 95.44 89 GLN A O 1
ATOM 681 N N . ASP A 1 90 ? 13.846 -7.570 -21.538 1.00 95.62 90 ASP A N 1
ATOM 682 C CA . ASP A 1 90 ? 13.711 -8.091 -22.900 1.00 95.62 90 ASP A CA 1
ATOM 683 C C . ASP A 1 90 ? 13.793 -7.001 -23.985 1.00 95.62 90 ASP A C 1
ATOM 685 O O . ASP A 1 90 ? 13.793 -7.298 -25.182 1.00 95.62 90 ASP A O 1
ATOM 689 N N . THR A 1 91 ? 13.897 -5.728 -23.591 1.00 95.50 91 THR A N 1
ATOM 690 C CA . THR A 1 91 ? 13.995 -4.595 -24.516 1.00 95.50 91 THR A CA 1
ATOM 691 C C . THR A 1 91 ? 15.200 -4.768 -25.442 1.00 95.50 91 THR A C 1
ATOM 693 O O . THR A 1 91 ? 16.344 -4.782 -24.988 1.00 95.50 91 THR A O 1
ATOM 696 N N . ALA A 1 92 ? 14.945 -4.844 -26.753 1.00 93.44 92 ALA A N 1
ATOM 697 C CA . ALA A 1 92 ? 15.975 -4.886 -27.797 1.00 93.44 92 ALA A CA 1
ATOM 698 C C . ALA A 1 92 ? 16.442 -3.484 -28.249 1.00 93.44 92 ALA A C 1
ATOM 700 O O . ALA A 1 92 ? 17.519 -3.345 -28.825 1.00 93.44 92 ALA A O 1
ATOM 701 N N . GLY A 1 93 ? 15.627 -2.450 -28.003 1.00 94.75 93 GLY A N 1
ATOM 702 C CA . GLY A 1 93 ? 15.922 -1.044 -28.306 1.00 94.75 93 GLY A CA 1
ATOM 703 C C . GLY A 1 93 ? 16.749 -0.342 -27.222 1.00 94.75 93 GLY A C 1
ATOM 704 O O . GLY A 1 93 ? 17.373 -0.984 -26.380 1.00 94.75 93 GLY A O 1
ATOM 705 N N . CYS A 1 94 ? 16.760 0.994 -27.204 1.00 96.62 94 CYS A N 1
ATOM 706 C CA . CYS A 1 94 ? 17.453 1.732 -26.151 1.00 96.62 94 CYS A CA 1
ATOM 707 C C . CYS A 1 94 ? 16.758 1.536 -24.790 1.00 96.62 94 CYS A C 1
ATOM 709 O O . CYS A 1 94 ? 15.633 1.982 -24.583 1.00 96.62 94 CYS A O 1
ATOM 711 N N . ARG A 1 95 ? 17.455 0.927 -23.822 1.00 96.25 95 ARG A N 1
ATOM 712 C CA . ARG A 1 95 ? 16.924 0.700 -22.466 1.00 96.25 95 ARG A CA 1
ATOM 713 C C . ARG A 1 95 ? 16.563 1.991 -21.729 1.00 96.25 95 ARG A C 1
ATOM 715 O O . ARG A 1 95 ? 15.586 2.026 -20.992 1.00 96.25 95 ARG A O 1
ATOM 722 N N . MET A 1 96 ? 17.354 3.047 -21.921 1.00 96.69 96 MET A N 1
ATOM 723 C CA . MET A 1 96 ? 17.094 4.341 -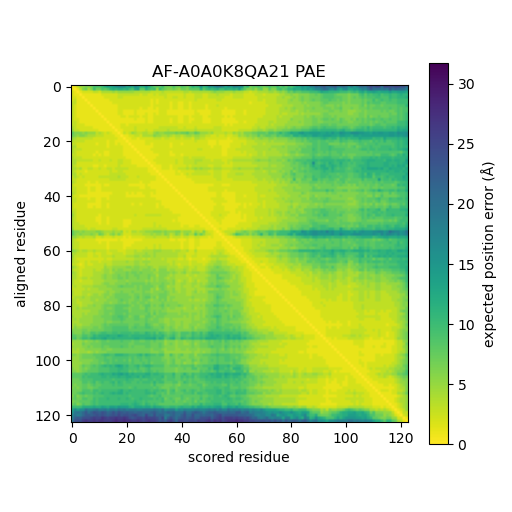21.281 1.00 96.69 96 MET A CA 1
ATOM 724 C C . MET A 1 96 ? 15.891 5.049 -21.886 1.00 96.69 96 MET A C 1
ATOM 726 O O . MET A 1 96 ? 15.116 5.612 -21.130 1.00 96.69 96 MET A O 1
ATOM 730 N N . GLU A 1 97 ? 15.732 4.992 -23.210 1.00 97.75 97 GLU A N 1
ATOM 731 C CA . GLU A 1 97 ? 14.558 5.533 -23.901 1.00 97.75 97 GLU A CA 1
ATOM 732 C C . GLU A 1 97 ? 13.280 4.868 -23.392 1.00 97.75 97 GLU A C 1
ATOM 734 O O . GLU A 1 97 ? 12.327 5.564 -23.052 1.00 97.75 97 GLU A O 1
ATOM 739 N N . TYR A 1 98 ? 13.301 3.536 -23.246 1.00 97.38 98 TYR A N 1
ATOM 740 C CA . TYR A 1 98 ? 12.217 2.802 -22.603 1.00 97.38 98 TYR A CA 1
ATOM 741 C C . TYR A 1 98 ? 11.955 3.338 -21.190 1.00 97.38 98 TYR A C 1
ATOM 743 O O . TYR A 1 98 ? 10.859 3.832 -20.950 1.00 97.38 98 TYR A O 1
ATOM 751 N N . ILE A 1 99 ? 12.950 3.331 -20.287 1.00 96.31 99 ILE A N 1
ATOM 752 C CA . ILE A 1 99 ? 12.776 3.804 -18.899 1.00 96.31 99 ILE A CA 1
ATOM 753 C C . ILE A 1 99 ? 12.148 5.199 -18.861 1.00 96.31 99 ILE A C 1
ATOM 755 O O . ILE A 1 99 ? 11.174 5.405 -18.145 1.00 96.31 99 ILE A O 1
ATOM 759 N N . THR A 1 100 ? 12.690 6.153 -19.620 1.00 96.88 100 THR A N 1
ATOM 760 C CA . THR A 1 100 ? 12.187 7.529 -19.609 1.00 96.88 100 THR A CA 1
ATOM 761 C C . THR A 1 100 ? 10.771 7.610 -20.173 1.00 96.88 100 THR A C 1
ATOM 763 O O . THR A 1 100 ? 9.948 8.316 -19.608 1.00 96.88 100 THR A O 1
ATOM 766 N N . SER A 1 101 ? 10.441 6.825 -21.206 1.00 95.94 101 SER A N 1
ATOM 767 C CA . SER A 1 101 ? 9.076 6.781 -21.748 1.00 95.94 101 SER A CA 1
ATOM 768 C C . SER A 1 101 ? 8.046 6.237 -20.751 1.00 95.94 101 SER A C 1
ATOM 770 O O . SER A 1 101 ? 6.957 6.791 -20.662 1.00 95.94 101 SER A O 1
ATOM 772 N N . VAL A 1 102 ? 8.385 5.210 -19.954 1.00 95.44 102 VAL A N 1
ATOM 773 C CA . VAL A 1 102 ? 7.473 4.665 -18.922 1.00 95.44 102 VAL A CA 1
ATOM 774 C C . VAL A 1 102 ? 7.355 5.604 -17.714 1.00 95.44 102 VAL A C 1
ATOM 776 O O . VAL A 1 102 ? 6.414 5.507 -16.937 1.00 95.44 102 VAL A O 1
ATOM 779 N N . LEU A 1 103 ? 8.304 6.531 -17.556 1.00 95.19 103 LEU A N 1
ATOM 780 C CA . LEU A 1 103 ? 8.243 7.628 -16.587 1.00 95.19 103 LEU A CA 1
ATOM 781 C C . LEU A 1 103 ? 7.562 8.883 -17.161 1.00 95.19 103 LEU A C 1
ATOM 783 O O . LEU A 1 103 ? 7.735 9.969 -16.608 1.00 95.19 103 LEU A O 1
ATOM 787 N N . ASP A 1 104 ? 6.814 8.729 -18.258 1.00 95.94 104 ASP A N 1
ATOM 788 C CA . ASP A 1 104 ? 6.076 9.787 -18.952 1.00 95.94 104 ASP A CA 1
ATOM 789 C C . ASP A 1 104 ? 6.963 10.966 -19.415 1.00 95.94 104 ASP A C 1
ATOM 791 O O . ASP A 1 104 ? 6.525 12.116 -19.472 1.00 95.94 104 ASP A O 1
ATOM 795 N N . ASP A 1 105 ? 8.228 10.703 -19.762 1.00 97.38 105 ASP A N 1
ATOM 796 C CA . ASP A 1 105 ? 9.126 11.708 -20.340 1.00 97.38 105 ASP A CA 1
ATOM 797 C C . ASP A 1 105 ? 8.850 11.887 -21.842 1.00 97.38 105 ASP A C 1
ATOM 799 O O . ASP A 1 105 ? 9.254 11.073 -22.677 1.00 97.38 105 ASP A O 1
ATOM 803 N N . GLU A 1 106 ? 8.205 12.999 -22.202 1.00 96.50 106 GLU A N 1
ATOM 804 C CA . GLU A 1 106 ? 7.921 13.375 -23.596 1.00 96.50 106 GLU A CA 1
ATOM 805 C C . GLU A 1 106 ? 9.184 13.579 -24.453 1.00 96.50 106 GLU A C 1
ATOM 807 O O . GLU A 1 106 ? 9.107 13.616 -25.682 1.00 96.50 106 GLU A O 1
ATOM 812 N N . THR A 1 107 ? 10.356 13.723 -23.828 1.00 96.12 107 THR A N 1
ATOM 813 C CA . THR A 1 107 ? 11.642 13.897 -24.512 1.00 96.12 107 THR A CA 1
ATOM 814 C C . THR A 1 107 ? 12.410 12.590 -24.693 1.00 96.12 107 THR A C 1
ATOM 816 O O . THR A 1 107 ? 13.555 12.629 -25.151 1.00 96.12 107 THR A O 1
ATOM 819 N N . ALA A 1 108 ? 11.814 11.439 -24.361 1.00 97.31 108 ALA A N 1
ATOM 820 C CA . ALA A 1 108 ? 12.442 10.128 -24.494 1.00 97.31 108 ALA A CA 1
ATOM 821 C C . ALA A 1 108 ? 13.016 9.906 -25.906 1.00 97.31 108 ALA A C 1
ATOM 823 O O . ALA A 1 108 ? 12.336 10.062 -26.920 1.00 97.31 108 ALA A O 1
ATOM 824 N N . HIS A 1 109 ? 14.300 9.555 -25.961 1.00 97.00 109 HIS A N 1
ATOM 825 C CA . HIS A 1 109 ? 15.020 9.262 -27.196 1.00 97.00 109 HIS A CA 1
ATOM 826 C C . HIS A 1 109 ? 16.167 8.288 -26.927 1.00 97.00 109 HIS A C 1
ATOM 828 O O . HIS A 1 109 ? 16.646 8.147 -25.795 1.00 97.00 109 HIS A O 1
ATOM 834 N N . ALA A 1 110 ? 16.662 7.648 -27.986 1.00 97.00 110 ALA A N 1
ATOM 835 C CA . ALA A 1 110 ? 17.827 6.776 -27.914 1.00 97.00 110 ALA A CA 1
ATOM 836 C C . ALA A 1 110 ? 19.040 7.479 -27.262 1.00 97.00 110 ALA A C 1
ATOM 838 O O . ALA A 1 110 ? 19.589 8.448 -27.783 1.00 97.00 110 ALA A O 1
ATOM 839 N N . CYS A 1 111 ? 19.505 6.956 -26.123 1.00 96.56 111 CYS A N 1
ATOM 840 C CA . CYS A 1 111 ? 20.478 7.641 -25.264 1.00 96.56 111 CYS A CA 1
ATOM 841 C C . CYS A 1 111 ? 21.945 7.548 -25.723 1.00 96.56 111 CYS A C 1
ATOM 843 O O . CYS A 1 111 ? 22.814 8.204 -25.138 1.00 96.56 111 CYS A O 1
ATOM 845 N N . GLY A 1 112 ? 22.247 6.657 -26.678 1.00 95.38 112 GLY A N 1
ATOM 846 C CA . GLY A 1 112 ? 23.596 6.400 -27.202 1.00 95.38 112 GLY A CA 1
ATOM 847 C C . GLY A 1 112 ? 24.596 5.768 -26.220 1.00 95.38 112 GLY A C 1
ATOM 848 O O . GLY A 1 112 ? 25.758 5.608 -26.574 1.00 95.38 112 GLY A O 1
ATOM 849 N N . ARG A 1 113 ? 24.185 5.436 -24.985 1.00 93.94 113 ARG A N 1
ATOM 850 C CA . ARG A 1 113 ? 25.097 5.059 -23.882 1.00 93.94 113 ARG A CA 1
ATOM 851 C C . ARG A 1 113 ? 24.775 3.744 -23.164 1.00 93.94 113 ARG A C 1
ATOM 853 O O . ARG A 1 113 ? 25.665 3.199 -22.522 1.00 93.94 113 ARG A O 1
ATOM 860 N N . CYS A 1 114 ? 23.537 3.247 -23.224 1.00 94.25 114 CYS A N 1
ATOM 861 C CA . CYS A 1 114 ? 23.184 1.957 -22.610 1.00 94.25 114 CYS A CA 1
ATOM 862 C C . CYS A 1 114 ? 23.828 0.776 -23.355 1.00 94.25 114 CYS A C 1
ATOM 864 O O . CYS A 1 114 ? 24.268 0.940 -24.489 1.00 94.25 114 CYS A O 1
ATOM 866 N N . ASP A 1 115 ? 23.839 -0.406 -22.743 1.00 92.19 115 ASP A N 1
ATOM 867 C CA . ASP A 1 115 ? 24.349 -1.666 -23.307 1.00 92.19 115 ASP A CA 1
ATOM 868 C C . ASP A 1 115 ? 23.798 -1.978 -24.708 1.00 92.19 115 ASP A C 1
ATOM 870 O O . ASP A 1 115 ? 24.558 -2.342 -25.602 1.00 92.19 115 ASP A O 1
ATOM 874 N N . ASN A 1 116 ? 22.503 -1.756 -24.946 1.00 93.69 116 ASN A N 1
ATOM 875 C CA . ASN A 1 116 ? 21.915 -1.961 -26.273 1.00 93.69 116 ASN A CA 1
ATOM 876 C C . ASN A 1 116 ? 22.380 -0.915 -27.305 1.00 93.69 116 ASN A C 1
ATOM 878 O O . ASN A 1 116 ? 22.521 -1.233 -28.482 1.00 93.69 116 ASN A O 1
ATOM 882 N N . CYS A 1 117 ? 22.637 0.331 -26.885 1.00 95.44 117 CYS A N 1
ATOM 883 C CA . CYS A 1 117 ? 23.101 1.396 -27.785 1.00 95.44 117 CYS A CA 1
ATOM 884 C C . CYS A 1 117 ? 24.607 1.335 -28.061 1.00 95.44 117 CYS A C 1
ATOM 886 O O . CYS A 1 117 ? 25.034 1.563 -29.188 1.00 95.44 117 CYS A O 1
ATOM 888 N N . ALA A 1 118 ? 25.409 1.084 -27.027 1.00 92.25 118 ALA A N 1
ATOM 889 C CA . ALA A 1 118 ? 26.865 1.033 -27.106 1.00 92.25 118 ALA A CA 1
ATOM 890 C C . ALA A 1 118 ? 27.375 -0.333 -27.596 1.00 92.25 118 ALA A C 1
ATOM 892 O O . ALA A 1 118 ? 28.541 -0.459 -27.967 1.00 92.25 118 ALA A O 1
ATOM 893 N N . GLY A 1 119 ? 26.502 -1.343 -27.617 1.00 85.00 119 GLY A N 1
ATOM 894 C CA . GLY A 1 119 ? 26.857 -2.719 -27.921 1.00 85.00 119 GLY A CA 1
ATOM 895 C C . GLY A 1 119 ? 27.500 -3.432 -26.731 1.00 85.00 119 GLY A C 1
ATOM 896 O O . GLY A 1 119 ? 27.687 -2.879 -25.644 1.00 85.00 119 GLY A O 1
ATOM 897 N N . ARG A 1 120 ? 27.841 -4.707 -26.938 1.00 77.50 120 ARG A N 1
ATOM 898 C CA . ARG A 1 120 ? 28.447 -5.544 -25.898 1.00 77.50 120 ARG A CA 1
ATOM 899 C C . ARG A 1 120 ? 29.790 -4.965 -25.457 1.00 77.50 120 ARG A C 1
ATOM 901 O O . ARG A 1 120 ? 30.694 -4.790 -26.268 1.00 77.50 120 ARG A O 1
ATOM 908 N N . TRP A 1 121 ? 29.926 -4.727 -24.155 1.00 74.44 121 TRP A N 1
ATOM 909 C CA . TRP A 1 121 ? 31.172 -4.247 -23.550 1.00 74.44 121 TRP A CA 1
ATOM 910 C C . TRP A 1 121 ? 32.194 -5.372 -23.283 1.00 74.44 121 TRP A C 1
ATOM 912 O O . TRP A 1 121 ? 33.344 -5.105 -22.946 1.00 74.44 121 TRP A O 1
ATOM 922 N N . PHE A 1 122 ? 31.794 -6.633 -23.464 1.00 70.38 122 PHE A N 1
ATOM 923 C CA . PHE A 1 122 ? 32.633 -7.825 -23.320 1.00 70.38 122 PHE A CA 1
ATOM 924 C C . PHE A 1 122 ? 32.353 -8.823 -24.466 1.00 70.38 122 PHE A C 1
ATOM 926 O O . PHE A 1 122 ? 31.258 -8.769 -25.035 1.00 70.38 122 PHE A O 1
ATOM 933 N N . PRO A 1 123 ? 33.324 -9.685 -24.835 1.00 68.31 123 PRO A N 1
ATOM 934 C CA . PRO A 1 123 ? 33.183 -10.632 -25.945 1.00 68.31 123 PRO A CA 1
ATOM 935 C C . PRO A 1 123 ? 32.119 -11.712 -25.707 1.00 68.31 123 PRO A C 1
ATOM 937 O O . PRO A 1 123 ? 31.954 -12.153 -24.547 1.00 68.31 123 PRO A O 1
#

Secondary structure (DSSP, 8-state):
---HHHHHHHHHHHHHH-S-B-HHHHHTTSS--HHHHHHHHHHHHHTTSEEEETTEEEE-S------HHHHHHHHHHHHHHHHHHHHHHH--S-HHHHHHHHTT-TT----S-SHHHH--S--

pLDDT: mean 93.75, std 5.4, range [68.0, 98.25]

Nearest PDB structures (foldseek):
  8ejv-assembly1_A  TM=5.608E-01  e=2.754E-02  Pseudomonas putida KT2440
  8ejv-assembly1_B  TM=5.685E-01  e=8.817E-02  Pseudomonas putida KT2440
  3eco-assembly1_B  TM=5.974E-01  e=2.646E-01  Staphylococcus aureus subsp. aureus Mu50
  3boq-assembly1_B  TM=5.209E-01  e=2.043E-01  Ruegeria pomeroyi DSS-3
  1xsx-assembly1_B  TM=4.948E-01  e=1.683E-01  Saccharolobus solfataricus